Protein AF-A0A2A3M964-F1 (afdb_monomer_lite)

Foldseek 3Di:
DVVVVVLVVVLVVLLVVLLVVLVVCVVVVVDDPVRSVVSNCVSVVVVVVVVVVVVVVVVVVVD

Structure (mmCIF, N/CA/C/O backbone):
data_AF-A0A2A3M964-F1
#
_entry.id   AF-A0A2A3M964-F1
#
loop_
_atom_site.group_PDB
_atom_site.id
_atom_site.type_symbol
_atom_site.label_atom_id
_atom_site.label_alt_id
_atom_site.label_comp_id
_atom_site.label_asym_id
_atom_site.label_entity_id
_atom_site.label_seq_id
_atom_site.pdbx_PDB_ins_code
_atom_site.Cartn_x
_atom_site.Cartn_y
_atom_site.Cartn_z
_atom_site.occupancy
_atom_site.B_iso_or_equiv
_atom_site.auth_seq_id
_atom_site.auth_comp_id
_atom_site.auth_asym_id
_atom_site.auth_atom_id
_atom_site.pdbx_PDB_model_num
ATOM 1 N N . MET A 1 1 ? -6.540 6.553 22.536 1.00 49.97 1 MET A N 1
ATOM 2 C CA . MET A 1 1 ? -5.698 7.275 21.544 1.00 49.97 1 MET A CA 1
ATOM 3 C C . MET A 1 1 ? -4.351 6.603 21.211 1.00 49.97 1 MET A C 1
ATOM 5 O O . MET A 1 1 ? -3.892 6.769 20.090 1.00 49.97 1 MET A O 1
ATOM 9 N N . LYS A 1 2 ? -3.707 5.819 22.102 1.00 57.78 2 LYS A N 1
ATOM 10 C CA . LYS A 1 2 ? -2.418 5.143 21.789 1.00 57.78 2 LYS A CA 1
ATOM 11 C C . LYS A 1 2 ? -2.501 4.076 20.677 1.00 57.78 2 LYS A C 1
ATOM 13 O O . LYS A 1 2 ? -1.551 3.944 19.916 1.00 57.78 2 LYS A O 1
ATOM 18 N N . GLY A 1 3 ? -3.615 3.341 20.567 1.00 59.62 3 GLY A N 1
ATOM 19 C CA . GLY A 1 3 ? -3.791 2.276 19.564 1.00 59.62 3 GLY A CA 1
ATOM 20 C C . GLY A 1 3 ? -3.884 2.787 18.122 1.00 59.62 3 GLY A C 1
ATOM 21 O O . GLY A 1 3 ? -3.138 2.325 17.267 1.00 59.62 3 GLY A O 1
ATOM 22 N N . GLN A 1 4 ? -4.713 3.806 17.868 1.00 61.47 4 GLN A N 1
ATOM 23 C CA . GLN A 1 4 ? -4.869 4.399 16.529 1.00 61.47 4 GLN A CA 1
ATOM 24 C C . GLN A 1 4 ? -3.559 4.992 15.993 1.00 61.47 4 GLN A C 1
ATOM 26 O O . GLN A 1 4 ? -3.231 4.808 14.827 1.00 61.47 4 GLN A O 1
ATOM 31 N N . ARG A 1 5 ? -2.756 5.633 16.853 1.00 64.56 5 ARG A N 1
ATOM 32 C CA . ARG A 1 5 ? -1.477 6.230 16.440 1.00 64.56 5 ARG A CA 1
ATOM 33 C C . ARG A 1 5 ? -0.472 5.182 15.945 1.00 64.56 5 ARG A C 1
ATOM 35 O O . ARG A 1 5 ? 0.261 5.454 15.005 1.00 64.56 5 ARG A O 1
ATOM 42 N N . LYS A 1 6 ? -0.451 3.984 16.546 1.00 70.06 6 LYS A N 1
ATOM 43 C CA . LYS A 1 6 ? 0.434 2.882 16.124 1.00 70.06 6 LYS A CA 1
ATOM 44 C C . LYS A 1 6 ? 0.058 2.331 14.746 1.00 70.06 6 LYS A C 1
ATOM 46 O O . LYS A 1 6 ? 0.946 2.059 13.949 1.00 70.06 6 LYS A O 1
ATOM 51 N N . VAL A 1 7 ? -1.241 2.210 14.467 1.00 75.81 7 VAL A N 1
ATOM 52 C CA . VAL A 1 7 ? -1.752 1.732 13.170 1.00 75.81 7 VAL A CA 1
ATOM 53 C C . VAL A 1 7 ? -1.394 2.714 12.054 1.00 75.81 7 VAL A C 1
ATOM 55 O O . VAL A 1 7 ? -0.925 2.292 11.004 1.00 75.81 7 VAL A O 1
ATOM 58 N N . VAL A 1 8 ? -1.509 4.021 12.315 1.00 79.56 8 VAL A N 1
ATOM 59 C CA . VAL A 1 8 ? -1.109 5.069 11.360 1.00 79.56 8 VAL A CA 1
ATOM 60 C C . VAL A 1 8 ? 0.390 5.010 11.056 1.00 79.56 8 VAL A C 1
ATOM 62 O O . VAL A 1 8 ? 0.778 5.045 9.893 1.00 79.56 8 VAL A O 1
ATOM 65 N N . TRP A 1 9 ? 1.245 4.863 12.073 1.00 85.75 9 TRP A N 1
ATOM 66 C CA . TRP A 1 9 ? 2.691 4.729 11.852 1.00 85.75 9 TRP A CA 1
ATOM 67 C C . TRP A 1 9 ? 3.056 3.475 11.057 1.00 85.75 9 TRP A C 1
ATOM 69 O O . TRP A 1 9 ? 3.916 3.539 10.181 1.00 85.75 9 TRP A O 1
ATOM 79 N N . LEU A 1 10 ? 2.382 2.354 11.321 1.00 87.31 10 LEU A N 1
ATOM 80 C CA . LEU A 1 10 ? 2.580 1.123 10.562 1.00 87.31 10 LEU A CA 1
ATOM 81 C C . LEU A 1 10 ? 2.144 1.286 9.099 1.00 87.31 10 LEU A C 1
ATOM 83 O O . LEU A 1 10 ? 2.854 0.835 8.205 1.00 87.31 10 LEU A O 1
ATOM 87 N N . GLN A 1 11 ? 1.026 1.975 8.847 1.00 86.44 11 GLN A N 1
ATOM 88 C CA . GLN A 1 11 ? 0.575 2.296 7.493 1.00 86.44 11 GLN A CA 1
ATOM 89 C C . GLN A 1 11 ? 1.586 3.160 6.746 1.00 86.44 11 GLN A C 1
ATOM 91 O O . GLN A 1 11 ? 1.926 2.846 5.611 1.00 86.44 11 GLN A O 1
ATOM 96 N N . VAL A 1 12 ? 2.110 4.210 7.380 1.00 87.81 12 VAL A N 1
ATOM 97 C CA . VAL A 1 12 ? 3.134 5.071 6.770 1.00 87.81 12 VAL A CA 1
ATOM 98 C C . VAL A 1 12 ? 4.385 4.266 6.420 1.00 87.81 12 VAL A C 1
ATOM 100 O O . VAL A 1 12 ? 4.894 4.379 5.307 1.00 87.81 12 VAL A O 1
ATOM 103 N N . LEU A 1 13 ? 4.849 3.411 7.331 1.00 91.81 13 LEU A N 1
ATOM 104 C CA . LEU A 1 13 ? 6.054 2.610 7.127 1.00 91.81 13 LEU A CA 1
ATOM 105 C C . LEU A 1 13 ? 5.874 1.586 5.995 1.00 91.81 13 LEU A C 1
ATOM 107 O O . LEU A 1 13 ? 6.735 1.474 5.124 1.00 91.81 13 LEU A O 1
ATOM 111 N N . LEU A 1 14 ? 4.730 0.897 5.946 1.00 89.75 14 LEU A N 1
ATOM 112 C CA . LEU A 1 14 ? 4.399 -0.030 4.859 1.00 89.75 14 LEU A CA 1
ATOM 113 C C . LEU A 1 14 ? 4.216 0.685 3.516 1.00 89.75 14 LEU A C 1
ATOM 115 O O . LEU A 1 14 ? 4.636 0.156 2.491 1.00 89.75 14 LEU A O 1
ATOM 119 N N . SER A 1 15 ? 3.656 1.895 3.511 1.00 89.56 15 SER A N 1
ATOM 120 C CA . SER A 1 15 ? 3.568 2.731 2.311 1.00 89.56 15 SER A CA 1
ATOM 121 C C . SER A 1 15 ? 4.947 3.142 1.801 1.00 89.56 15 SER A C 1
ATOM 123 O O . SER A 1 15 ? 5.203 3.026 0.606 1.00 89.56 15 SER A O 1
ATOM 125 N N . MET A 1 16 ? 5.871 3.544 2.680 1.00 92.06 16 MET A N 1
ATOM 126 C CA . MET A 1 16 ? 7.253 3.847 2.281 1.00 92.06 16 MET A CA 1
ATOM 127 C C . MET A 1 16 ? 7.961 2.620 1.697 1.00 92.06 16 MET A C 1
ATOM 129 O O . MET A 1 16 ? 8.626 2.734 0.668 1.00 92.06 16 MET A O 1
ATOM 133 N N . LEU A 1 17 ? 7.778 1.442 2.304 1.00 92.38 17 LEU A N 1
ATOM 134 C CA . LEU A 1 17 ? 8.323 0.188 1.777 1.00 92.38 17 LEU A CA 1
ATOM 135 C C . LEU A 1 17 ? 7.713 -0.179 0.421 1.00 92.38 17 LEU A C 1
ATOM 137 O O . LEU A 1 17 ? 8.448 -0.545 -0.492 1.00 92.38 17 LEU A O 1
ATOM 141 N N . GLY A 1 18 ? 6.394 -0.038 0.263 1.00 90.38 18 GLY A N 1
ATOM 142 C CA . GLY A 1 18 ? 5.704 -0.276 -1.005 1.00 90.38 18 GLY A CA 1
ATOM 143 C C . GLY A 1 18 ? 6.177 0.668 -2.110 1.00 90.38 18 GLY A C 1
ATOM 144 O O . GLY A 1 18 ? 6.388 0.236 -3.240 1.00 90.38 18 GLY A O 1
ATOM 145 N N . ILE A 1 19 ? 6.430 1.936 -1.778 1.00 91.25 19 ILE A N 1
ATOM 146 C CA . ILE A 1 19 ? 6.987 2.915 -2.716 1.00 91.25 19 ILE A CA 1
ATOM 147 C C . ILE A 1 19 ? 8.410 2.537 -3.125 1.00 91.25 19 ILE A C 1
ATOM 149 O O . ILE A 1 19 ? 8.709 2.518 -4.317 1.00 91.25 19 ILE A O 1
ATOM 153 N N . ALA A 1 20 ? 9.271 2.203 -2.161 1.00 92.50 20 ALA A N 1
ATOM 154 C CA . ALA A 1 20 ? 10.653 1.818 -2.431 1.00 92.50 20 ALA A CA 1
ATOM 155 C C . ALA A 1 20 ? 10.734 0.545 -3.293 1.00 92.50 20 ALA A C 1
ATOM 157 O O . ALA A 1 20 ? 11.470 0.516 -4.278 1.00 92.50 20 ALA A O 1
ATOM 158 N N . LEU A 1 21 ? 9.932 -0.476 -2.972 1.00 92.19 21 LEU A N 1
ATOM 159 C CA . LEU A 1 21 ? 9.820 -1.705 -3.762 1.00 92.19 21 LEU A CA 1
ATOM 160 C C . LEU A 1 21 ? 9.271 -1.432 -5.162 1.00 92.19 21 LEU A C 1
ATOM 162 O O . LEU A 1 21 ? 9.853 -1.889 -6.142 1.00 92.19 21 LEU A O 1
ATOM 166 N N . GLY A 1 22 ? 8.183 -0.667 -5.272 1.00 90.62 22 GLY A N 1
ATOM 167 C CA . GLY A 1 22 ? 7.594 -0.300 -6.558 1.00 90.62 22 GLY A CA 1
ATOM 168 C C . GLY A 1 22 ? 8.582 0.453 -7.448 1.00 90.62 22 GLY A C 1
ATOM 169 O O . GLY A 1 22 ? 8.711 0.124 -8.622 1.00 90.62 22 GLY A O 1
ATOM 170 N N . ALA A 1 23 ? 9.331 1.404 -6.884 1.00 90.38 23 ALA A N 1
ATOM 171 C CA . ALA A 1 23 ? 10.353 2.161 -7.601 1.00 90.38 23 ALA A CA 1
ATOM 172 C C . ALA A 1 23 ? 11.539 1.285 -8.040 1.00 90.38 23 ALA A C 1
ATOM 174 O O . ALA A 1 23 ? 11.982 1.396 -9.181 1.00 90.38 23 ALA A O 1
ATOM 175 N N . ALA A 1 24 ? 12.026 0.388 -7.176 1.00 92.81 24 ALA A N 1
ATOM 176 C CA . ALA A 1 24 ? 13.119 -0.526 -7.511 1.00 92.81 24 ALA A CA 1
ATOM 177 C C . ALA A 1 24 ? 12.722 -1.506 -8.627 1.00 92.81 24 ALA A C 1
ATOM 179 O O . ALA A 1 24 ? 13.436 -1.646 -9.619 1.00 92.81 24 ALA A O 1
ATOM 180 N N . LEU A 1 25 ? 11.546 -2.130 -8.508 1.00 93.31 25 LEU A N 1
ATOM 181 C CA . LEU A 1 25 ? 11.021 -3.050 -9.519 1.00 93.31 25 LEU A CA 1
ATOM 182 C C . LEU A 1 25 ? 10.728 -2.334 -10.845 1.00 93.31 25 LEU A C 1
ATOM 184 O O . LEU A 1 25 ? 10.919 -2.921 -11.912 1.00 93.31 25 LEU A O 1
ATOM 188 N N . HIS A 1 26 ? 10.275 -1.077 -10.789 1.00 92.94 26 HIS A N 1
ATOM 189 C CA . HIS A 1 26 ? 10.044 -0.259 -11.978 1.00 92.94 26 HIS A CA 1
ATOM 190 C C . HIS A 1 26 ? 11.360 0.117 -12.665 1.00 92.94 26 HIS A C 1
ATOM 192 O O . HIS A 1 26 ? 11.476 -0.020 -13.880 1.00 92.94 26 HIS A O 1
ATOM 198 N N . GLY A 1 27 ? 12.379 0.502 -11.890 1.00 90.31 27 GLY A N 1
ATOM 199 C CA . GLY A 1 27 ? 13.722 0.794 -12.395 1.00 90.31 27 GLY A CA 1
ATOM 200 C C . GLY A 1 27 ? 14.414 -0.413 -13.039 1.00 90.31 27 GLY A C 1
ATOM 201 O O . GLY A 1 27 ? 15.205 -0.241 -13.960 1.00 90.31 27 GLY A O 1
ATOM 202 N N . TRP A 1 28 ? 14.084 -1.634 -12.609 1.00 93.62 28 TRP A N 1
ATOM 203 C CA . TRP A 1 28 ? 14.548 -2.879 -13.237 1.00 93.62 28 TRP A CA 1
ATOM 204 C C . TRP A 1 28 ? 13.699 -3.336 -14.433 1.00 93.62 28 TRP A C 1
ATOM 206 O O . TRP A 1 28 ? 14.002 -4.363 -15.034 1.00 93.62 28 TRP A O 1
ATOM 216 N N . GLY A 1 29 ? 12.632 -2.611 -14.784 1.00 90.50 29 GLY A N 1
ATOM 217 C CA . GLY A 1 29 ? 11.747 -2.956 -15.901 1.00 90.50 29 GLY A CA 1
ATOM 218 C C . GLY A 1 29 ? 10.823 -4.153 -15.643 1.00 90.50 29 GLY A C 1
ATOM 219 O O . GLY A 1 29 ? 10.147 -4.604 -16.563 1.00 90.50 29 GLY A O 1
ATOM 220 N N . ILE A 1 30 ? 10.761 -4.659 -14.406 1.00 92.88 30 ILE A N 1
ATOM 221 C CA . ILE A 1 30 ? 9.909 -5.800 -14.025 1.00 92.88 30 ILE A CA 1
ATOM 222 C C . ILE A 1 30 ? 8.438 -5.376 -13.972 1.00 92.88 30 ILE A C 1
ATOM 224 O O . ILE A 1 30 ? 7.547 -6.143 -14.333 1.00 92.88 30 ILE A O 1
ATOM 228 N N . VAL A 1 31 ? 8.175 -4.144 -13.527 1.00 90.50 31 VAL A N 1
ATOM 229 C CA . VAL A 1 31 ? 6.824 -3.576 -13.472 1.00 90.50 31 VAL A CA 1
ATOM 230 C C . VAL A 1 31 ? 6.757 -2.281 -14.272 1.00 90.50 31 VAL A C 1
ATOM 232 O O . VAL A 1 31 ? 7.610 -1.409 -14.141 1.00 90.50 31 VAL A O 1
ATOM 235 N N . GLY A 1 32 ? 5.725 -2.130 -15.103 1.00 90.69 32 GLY A N 1
ATO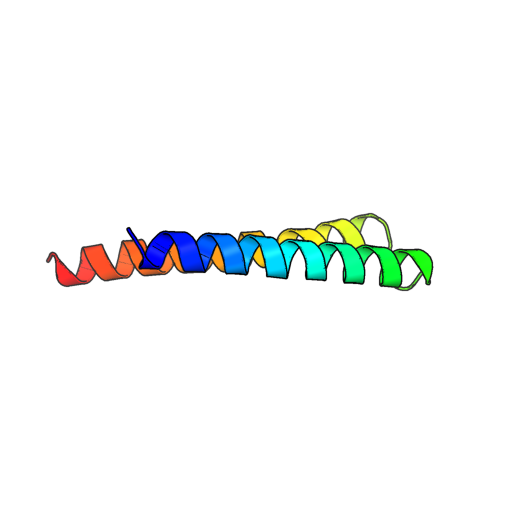M 236 C CA . GLY A 1 32 ? 5.433 -0.863 -15.779 1.00 90.69 32 GLY A CA 1
ATOM 237 C C . GLY A 1 32 ? 4.854 0.187 -14.822 1.00 90.69 32 GLY A C 1
ATOM 238 O O . GLY A 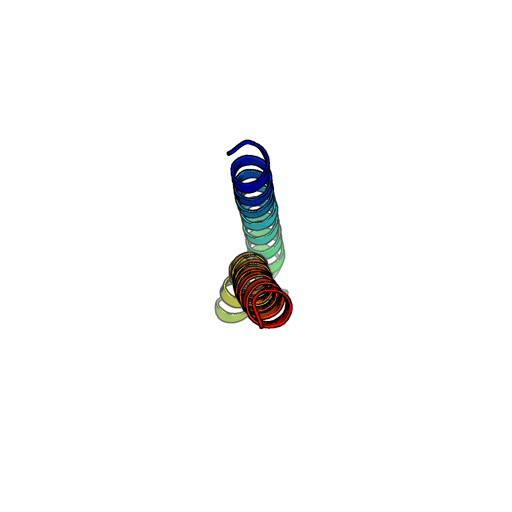1 32 ? 4.629 -0.086 -13.642 1.00 90.69 32 GLY A O 1
ATOM 239 N N . PHE A 1 33 ? 4.542 1.375 -15.348 1.00 87.44 33 PHE A N 1
ATOM 240 C CA . PHE A 1 33 ? 3.950 2.480 -14.578 1.00 87.44 33 PHE A CA 1
ATOM 241 C C . PHE A 1 33 ? 2.706 2.046 -13.782 1.00 87.44 33 PHE A C 1
ATOM 243 O O . PHE A 1 33 ? 2.600 2.295 -12.584 1.00 87.44 33 PHE A O 1
ATOM 250 N N . TRP A 1 34 ? 1.800 1.302 -14.419 1.00 91.81 34 TRP A N 1
ATOM 251 C CA . TRP A 1 34 ? 0.594 0.789 -13.766 1.00 91.81 34 TRP A CA 1
ATOM 252 C C . TRP A 1 34 ? 0.893 -0.207 -12.642 1.00 91.81 34 TRP A C 1
ATOM 254 O O . TRP A 1 34 ? 0.264 -0.140 -11.591 1.00 91.81 34 TRP A O 1
ATOM 264 N N . GLY A 1 35 ? 1.890 -1.080 -12.821 1.00 89.75 35 GLY A N 1
ATOM 265 C CA . GLY A 1 35 ? 2.291 -2.042 -11.791 1.00 89.75 35 GLY A CA 1
ATOM 266 C C . GLY A 1 35 ? 2.893 -1.358 -10.563 1.00 89.75 35 GLY A C 1
ATOM 267 O O . GLY A 1 35 ? 2.575 -1.724 -9.433 1.00 89.75 35 GLY A O 1
ATOM 268 N N . MET A 1 36 ? 3.688 -0.308 -10.774 1.00 91.81 36 MET A N 1
ATOM 269 C CA . MET A 1 36 ? 4.212 0.538 -9.699 1.00 91.81 36 MET A CA 1
ATOM 270 C C . MET A 1 36 ? 3.078 1.197 -8.901 1.00 91.81 36 MET A C 1
ATOM 272 O O . MET A 1 36 ? 3.063 1.098 -7.674 1.00 91.81 36 MET A O 1
ATOM 276 N N . ILE A 1 37 ? 2.097 1.800 -9.582 1.00 90.75 37 ILE A N 1
ATOM 277 C CA . ILE A 1 37 ? 0.922 2.403 -8.931 1.00 90.75 37 ILE A CA 1
ATOM 278 C C . ILE A 1 37 ? 0.151 1.360 -8.115 1.00 90.75 37 ILE A C 1
ATOM 280 O O . ILE A 1 37 ? -0.200 1.622 -6.964 1.00 90.75 37 ILE A O 1
ATOM 284 N N . THR A 1 38 ? -0.070 0.162 -8.665 1.00 91.75 38 THR A N 1
ATOM 285 C CA . THR A 1 38 ? -0.736 -0.923 -7.935 1.00 91.75 38 THR A CA 1
ATOM 286 C C . THR A 1 38 ? 0.022 -1.283 -6.659 1.00 91.75 38 THR A C 1
ATOM 288 O O . THR A 1 38 ? -0.592 -1.308 -5.596 1.00 91.75 38 THR A O 1
ATOM 291 N N . ILE A 1 39 ? 1.343 -1.485 -6.726 1.00 91.12 39 ILE A N 1
ATOM 292 C CA . ILE A 1 39 ? 2.174 -1.843 -5.562 1.00 91.12 39 ILE A CA 1
ATOM 293 C C . ILE A 1 39 ? 2.107 -0.766 -4.473 1.00 91.12 39 ILE A C 1
ATOM 295 O O . ILE A 1 39 ? 1.965 -1.081 -3.291 1.00 91.12 39 ILE A O 1
ATOM 299 N N . MET A 1 40 ? 2.144 0.508 -4.862 1.00 90.50 40 MET A N 1
ATOM 300 C CA . MET A 1 40 ? 2.055 1.637 -3.932 1.00 90.50 40 MET A CA 1
ATOM 301 C C . MET A 1 40 ? 0.698 1.739 -3.227 1.00 90.50 40 MET A C 1
ATOM 303 O O . MET A 1 40 ? 0.617 2.244 -2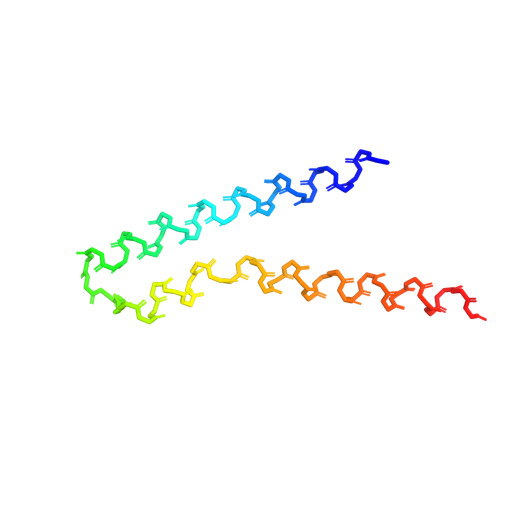.108 1.00 90.50 40 MET A O 1
ATOM 307 N N . MET A 1 41 ? -0.374 1.267 -3.863 1.00 91.94 41 MET A N 1
ATOM 308 C CA . MET A 1 41 ? -1.724 1.309 -3.302 1.00 91.94 41 MET A CA 1
ATOM 309 C C . MET A 1 41 ? -2.021 0.152 -2.340 1.00 91.94 41 MET A C 1
ATOM 311 O O . MET A 1 41 ? -2.908 0.300 -1.498 1.00 91.94 41 MET A O 1
ATOM 315 N N . ILE A 1 42 ? -1.277 -0.962 -2.411 1.00 90.38 42 ILE A N 1
ATOM 316 C CA . ILE A 1 42 ? -1.521 -2.170 -1.597 1.00 90.38 42 ILE A CA 1
ATOM 317 C C . ILE A 1 42 ? -1.681 -1.851 -0.101 1.00 90.38 42 ILE A C 1
ATOM 319 O O . ILE A 1 42 ? -2.694 -2.262 0.469 1.00 90.38 42 ILE A O 1
ATOM 323 N N . PRO A 1 43 ? -0.771 -1.101 0.555 1.00 87.19 43 PRO A N 1
ATOM 324 C CA . PRO A 1 43 ? -0.898 -0.829 1.983 1.00 87.19 43 PRO A CA 1
ATOM 325 C C . PRO A 1 43 ? -2.201 -0.093 2.294 1.00 87.19 43 PRO A C 1
ATOM 327 O O . PRO A 1 43 ? -2.950 -0.503 3.175 1.00 87.19 43 PRO A O 1
ATOM 330 N N . ASN A 1 44 ? -2.534 0.939 1.517 1.00 89.00 44 ASN A N 1
ATOM 331 C CA . ASN A 1 44 ? -3.738 1.739 1.737 1.00 89.00 44 ASN A CA 1
ATOM 332 C C . ASN A 1 44 ? -5.020 0.913 1.599 1.00 89.00 44 ASN A C 1
ATOM 334 O O . ASN A 1 44 ? -5.911 1.039 2.437 1.00 89.00 44 ASN A O 1
ATOM 338 N N . VAL A 1 45 ? -5.094 0.031 0.599 1.00 90.38 45 VAL A N 1
ATOM 339 C CA . VAL A 1 45 ? -6.244 -0.864 0.410 1.00 90.38 45 VAL A CA 1
ATOM 340 C C . VAL A 1 45 ? -6.365 -1.844 1.577 1.00 90.38 45 VAL A C 1
ATOM 342 O O . VAL A 1 45 ? -7.454 -2.009 2.121 1.00 90.38 45 VAL A O 1
ATOM 345 N N . VAL A 1 46 ? -5.258 -2.445 2.025 1.00 89.06 46 VAL A N 1
ATOM 346 C CA . VAL A 1 46 ? -5.256 -3.363 3.177 1.00 89.06 46 VAL A CA 1
ATOM 347 C C . VAL A 1 46 ? -5.756 -2.659 4.441 1.00 89.06 46 VAL A C 1
ATOM 349 O O . VAL A 1 46 ? -6.626 -3.188 5.135 1.00 89.06 46 VAL A O 1
ATOM 352 N N . PHE A 1 47 ? -5.269 -1.449 4.727 1.00 87.81 47 PHE A N 1
ATOM 353 C CA . PHE A 1 47 ? -5.723 -0.685 5.891 1.00 87.81 47 PHE A CA 1
ATOM 354 C C . PHE A 1 47 ? -7.180 -0.237 5.773 1.00 87.81 47 PHE A C 1
ATOM 356 O O . PHE A 1 47 ? -7.902 -0.300 6.767 1.00 87.81 47 PHE A O 1
ATOM 363 N N . MET A 1 48 ? -7.636 0.158 4.582 1.00 88.19 48 MET A N 1
ATOM 364 C CA . MET A 1 48 ? -9.043 0.486 4.336 1.00 88.19 48 MET A CA 1
ATOM 365 C C . MET A 1 48 ? -9.943 -0.714 4.642 1.00 88.19 48 MET A C 1
ATOM 367 O O . MET A 1 48 ? -10.916 -0.593 5.381 1.00 88.19 48 MET A O 1
ATOM 371 N N . VAL A 1 49 ? -9.582 -1.895 4.137 1.00 89.81 49 VAL A N 1
ATOM 372 C CA . VAL A 1 49 ? -10.314 -3.141 4.385 1.00 89.81 49 VAL A CA 1
ATOM 373 C C . VAL A 1 49 ? -10.337 -3.463 5.882 1.00 89.81 49 VAL A C 1
ATOM 375 O O . VAL A 1 49 ? -11.403 -3.729 6.433 1.00 89.81 49 VAL A O 1
ATOM 378 N N . MET A 1 50 ? -9.197 -3.366 6.574 1.00 86.88 50 MET A N 1
ATOM 379 C CA . MET A 1 50 ? -9.138 -3.574 8.026 1.00 86.88 50 MET A CA 1
ATOM 380 C C . MET A 1 50 ? -10.028 -2.599 8.805 1.00 86.88 50 MET A C 1
ATOM 382 O O . MET A 1 50 ? -10.665 -3.009 9.774 1.00 86.88 50 MET A O 1
ATOM 386 N N . GLN A 1 51 ? -10.0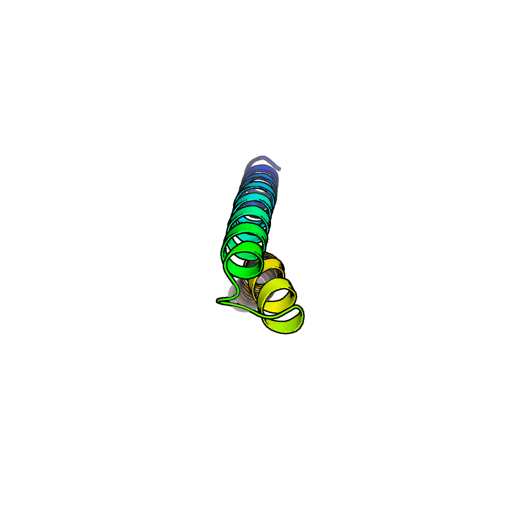97 -1.328 8.396 1.00 84.88 51 GLN A N 1
ATOM 387 C CA . GLN A 1 51 ? -10.981 -0.344 9.026 1.00 84.88 51 GLN A CA 1
ATOM 388 C C . GLN A 1 51 ? -12.453 -0.718 8.838 1.00 84.88 51 GLN A C 1
ATOM 390 O O . GLN A 1 51 ? -13.189 -0.752 9.821 1.00 84.88 51 GLN A O 1
ATOM 395 N N . VAL A 1 52 ? -12.855 -1.099 7.622 1.00 88.75 52 VAL A N 1
ATOM 396 C CA . VAL A 1 52 ? -14.228 -1.545 7.333 1.00 88.75 52 VAL A CA 1
ATOM 397 C C . VAL A 1 52 ? -14.606 -2.767 8.177 1.00 88.75 52 VAL A C 1
ATOM 399 O O . VAL A 1 52 ? -15.689 -2.803 8.762 1.00 88.75 52 VAL A O 1
ATOM 402 N N . TYR A 1 53 ? -13.716 -3.757 8.301 1.00 85.69 53 TYR A N 1
ATOM 403 C CA . TYR A 1 53 ? -13.962 -4.922 9.160 1.00 85.69 53 TYR A CA 1
ATOM 404 C C . TYR A 1 53 ? -14.045 -4.551 10.644 1.00 85.69 53 TYR A C 1
ATOM 406 O O . TYR A 1 53 ? -14.912 -5.057 11.354 1.00 85.69 53 TYR A O 1
ATOM 414 N N . ALA A 1 54 ? -13.180 -3.654 11.118 1.00 83.75 54 ALA A N 1
ATOM 415 C CA . ALA A 1 54 ? -13.201 -3.201 12.505 1.00 83.75 54 ALA A CA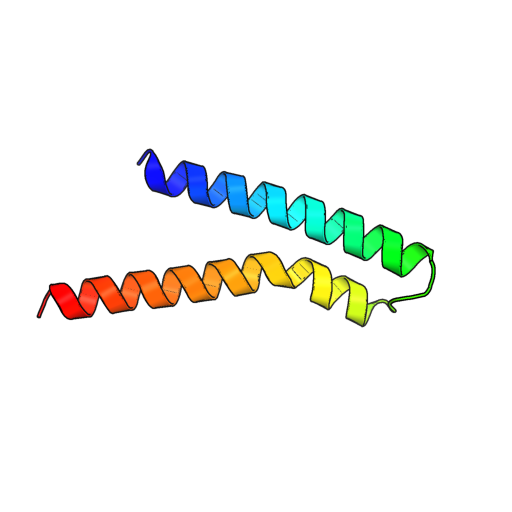 1
ATOM 416 C C . ALA A 1 54 ? -14.477 -2.412 12.844 1.00 83.75 54 ALA A C 1
ATOM 418 O O . ALA A 1 54 ? -14.971 -2.504 13.968 1.00 83.75 54 ALA A O 1
ATOM 419 N N . GLU A 1 55 ? -15.012 -1.638 11.898 1.00 82.62 55 GLU A N 1
ATOM 420 C CA . GLU A 1 55 ? -16.292 -0.945 12.055 1.00 82.62 55 GLU A CA 1
ATOM 421 C C . GLU A 1 55 ? -17.464 -1.923 12.095 1.00 82.62 55 GLU A C 1
ATOM 423 O O . GLU A 1 55 ? -18.284 -1.835 13.010 1.00 82.62 55 GLU A O 1
ATOM 428 N N . ARG A 1 56 ? -17.501 -2.904 11.183 1.00 77.81 56 ARG A N 1
ATOM 429 C CA . ARG A 1 56 ? -18.535 -3.951 11.191 1.00 77.81 56 ARG A CA 1
ATOM 430 C C . ARG A 1 56 ? -18.538 -4.756 12.488 1.00 77.81 56 ARG A C 1
ATOM 432 O O . ARG A 1 56 ? -19.583 -4.904 13.106 1.00 77.81 56 ARG A O 1
ATOM 439 N N . TYR A 1 57 ? -17.368 -5.181 12.961 1.00 73.88 57 TYR A N 1
ATOM 440 C CA . TYR A 1 57 ? -17.253 -5.943 14.207 1.00 73.88 57 TYR A CA 1
ATOM 441 C C . TYR A 1 57 ? -17.796 -5.182 15.429 1.00 73.88 57 TYR A C 1
ATOM 443 O O . TYR A 1 57 ? -18.421 -5.764 16.311 1.00 73.88 57 TYR A O 1
ATOM 451 N N . LYS A 1 58 ? -17.600 -3.858 15.485 1.00 71.06 58 LYS A N 1
ATOM 452 C CA . LYS A 1 58 ? -18.177 -3.027 16.554 1.00 71.06 58 LYS A CA 1
ATOM 453 C C . LYS A 1 58 ? -19.698 -2.927 16.471 1.00 71.06 58 LYS A C 1
ATOM 455 O O . LYS A 1 58 ? -20.336 -2.834 17.513 1.00 71.06 58 LYS A O 1
ATOM 460 N N . GLN A 1 59 ? -20.265 -2.913 15.264 1.00 71.50 59 GLN A N 1
ATOM 461 C CA . GLN A 1 59 ? -21.717 -2.885 15.069 1.00 71.50 59 GLN A CA 1
ATOM 462 C C . GLN A 1 59 ? -22.372 -4.204 15.490 1.00 71.50 59 GLN A C 1
ATOM 464 O O . GLN A 1 59 ? -23.445 -4.167 16.084 1.00 71.50 59 GLN A O 1
ATOM 469 N N . ASP A 1 60 ? -21.711 -5.338 15.246 1.00 68.75 60 ASP A N 1
ATOM 470 C CA . ASP A 1 60 ? -22.212 -6.658 15.645 1.00 68.75 60 ASP A CA 1
ATOM 471 C C . ASP A 1 60 ? -22.209 -6.857 17.169 1.00 68.75 60 ASP A C 1
ATOM 473 O O . ASP A 1 60 ? -23.135 -7.455 17.698 1.00 68.75 60 ASP A O 1
ATOM 477 N N . ILE A 1 61 ? -21.218 -6.321 17.894 1.00 67.38 61 ILE A N 1
ATOM 478 C CA . ILE A 1 61 ? -21.175 -6.376 19.372 1.00 67.38 61 ILE A CA 1
ATOM 479 C C . ILE A 1 61 ? -22.188 -5.420 20.025 1.00 67.38 61 ILE A C 1
A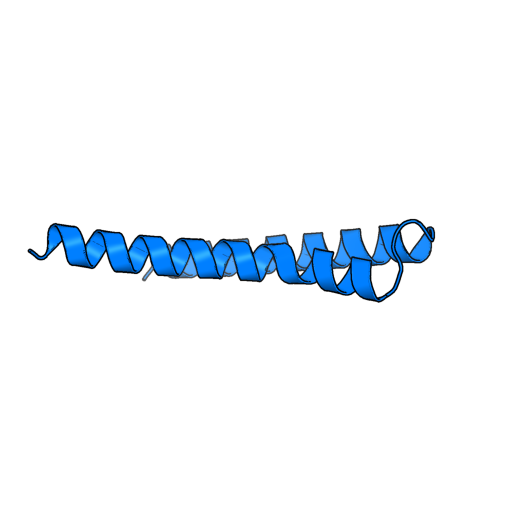TOM 481 O O . ILE A 1 61 ? -22.576 -5.617 21.174 1.00 67.38 61 ILE A O 1
ATOM 485 N N . ALA A 1 62 ? -22.581 -4.351 19.329 1.00 62.78 62 ALA A N 1
ATOM 486 C CA . ALA A 1 62 ? -23.515 -3.352 19.846 1.00 62.78 62 ALA A CA 1
ATOM 487 C C . ALA A 1 62 ? -25.000 -3.733 19.664 1.00 62.78 62 ALA A C 1
ATOM 489 O O . ALA A 1 62 ? -25.865 -2.972 20.102 1.00 62.78 62 ALA A O 1
ATOM 490 N N . ARG A 1 63 ? -25.289 -4.861 19.004 1.00 54.72 63 ARG A N 1
ATOM 491 C CA . ARG A 1 63 ? -26.621 -5.476 18.895 1.00 54.72 63 ARG A CA 1
ATOM 492 C C . ARG A 1 63 ? -26.793 -6.582 19.925 1.00 54.72 63 ARG A C 1
ATOM 494 O O . ARG A 1 63 ? -27.945 -6.728 20.384 1.00 54.72 63 ARG A O 1
#

Organism: Pseudomonas plecoglossicida (NCBI:txid70775)

Radius of gyration: 15.45 Å; chains: 1; bounding box: 41×14×38 Å

Secondary structure (DSSP, 8-state):
-HHHHHHHHHHHHHHHHHHHHHHHHHHTTSS-HHHHHHHHHHHHHHHHHHHHHHHHHHHHHT-

pLDDT: mean 83.9, std 11.1, range [49.97, 93.62]

Sequence (63 aa):
MKGQRKVVWLQVLLSMLGIALGAALHGWGIVGFWGMITIMMIPNVVFMVMQVYAERYKQDIAR